Protein AF-E3FRY6-F1 (afdb_monomer_lite)

Foldseek 3Di:
DPPPPPPDPPDLVVLQCVLQVVPPPPDDCDPPDPVLVVVLCCLQDVVHPDPVDGGDPVSVVCSVVVPVRVVCNSRSHDD

Sequence (79 aa):
MSEQLGLGSQDCLDTLESRTGCGAEAFVLTEP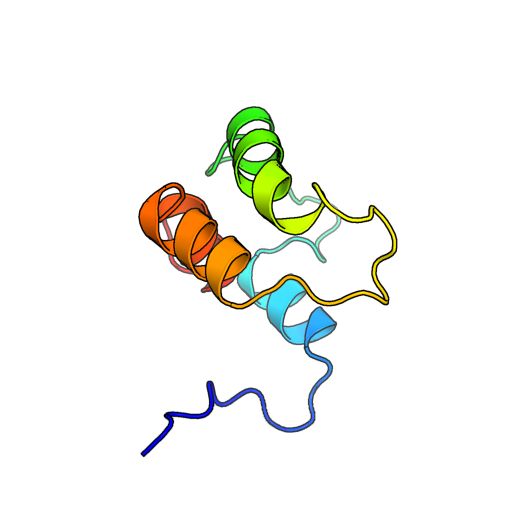SRERLLVCRQPLVRRSTDSGKAPTCGEMAEVVRDCPDLIAFLRGSAP

Radius of gyration: 13.34 Å; chains: 1; bounding box: 36×28×30 Å

Secondary structure (DSSP, 8-state):
--------SS-HHHHHHHHHSTTSTT----SS-HHHHHHHHHHHHTT---TTSPPPHHHHHHHHHH-HHHHHHHTT---

pLDDT: mean 79.04, std 15.72, range [30.48, 93.94]

Structure (mmCIF, N/CA/C/O backbone):
data_AF-E3FRY6-F1
#
_entry.id   AF-E3FRY6-F1
#
loop_
_atom_site.group_PDB
_atom_site.id
_atom_site.type_symbol
_atom_site.label_atom_id
_atom_site.label_alt_id
_atom_site.label_comp_id
_atom_site.label_asym_id
_atom_site.label_entity_id
_atom_site.label_seq_id
_atom_site.pdbx_PDB_ins_code
_atom_site.Cartn_x
_atom_site.Cartn_y
_atom_site.Cartn_z
_atom_site.occupancy
_atom_site.B_iso_or_equiv
_atom_site.auth_seq_id
_atom_site.auth_comp_id
_atom_site.auth_asym_id
_atom_site.auth_atom_id
_atom_site.pdbx_PDB_model_num
ATOM 1 N N . MET A 1 1 ? 23.783 5.591 2.762 1.00 30.48 1 MET A N 1
ATOM 2 C CA . MET A 1 1 ? 23.286 4.305 3.288 1.00 30.48 1 MET A CA 1
ATOM 3 C C . MET A 1 1 ? 21.816 4.232 2.944 1.00 30.48 1 MET A C 1
ATOM 5 O O . MET A 1 1 ? 21.050 4.997 3.507 1.00 30.48 1 MET A O 1
ATOM 9 N N . SER A 1 2 ? 21.439 3.413 1.965 1.00 34.38 2 SER A N 1
ATOM 10 C CA . SER A 1 2 ? 20.033 3.058 1.785 1.00 34.38 2 SER A CA 1
ATOM 11 C C . SER A 1 2 ? 19.750 1.982 2.819 1.00 34.38 2 SER A C 1
ATOM 13 O O . SER A 1 2 ? 20.314 0.895 2.714 1.00 34.38 2 SER A O 1
ATOM 15 N N . GLU A 1 3 ? 18.958 2.292 3.843 1.00 39.34 3 GLU A N 1
ATOM 16 C CA . GLU A 1 3 ? 18.315 1.257 4.649 1.00 39.34 3 GLU A CA 1
ATOM 17 C C . GLU A 1 3 ? 17.480 0.419 3.682 1.00 39.34 3 GLU A C 1
ATOM 19 O O . GLU A 1 3 ? 16.385 0.797 3.268 1.00 39.34 3 GLU A O 1
ATOM 24 N N . GLN A 1 4 ? 18.055 -0.697 3.233 1.00 45.72 4 GLN A N 1
ATOM 25 C CA . GLN A 1 4 ? 17.279 -1.775 2.660 1.00 45.72 4 GLN A CA 1
ATOM 26 C C . GLN A 1 4 ? 16.302 -2.154 3.761 1.00 45.72 4 GLN A C 1
ATOM 28 O O . GLN A 1 4 ? 16.710 -2.684 4.794 1.00 45.72 4 GLN A O 1
ATOM 33 N N . LEU A 1 5 ? 15.023 -1.816 3.562 1.00 44.25 5 LEU A N 1
ATOM 34 C CA . LEU A 1 5 ? 13.925 -2.464 4.267 1.00 44.25 5 LEU A CA 1
ATOM 35 C C . LEU A 1 5 ? 14.301 -3.940 4.281 1.00 44.25 5 LEU A C 1
ATOM 37 O O . LEU A 1 5 ? 14.464 -4.491 3.195 1.00 44.25 5 LEU A O 1
ATOM 41 N N . GLY A 1 6 ? 14.568 -4.505 5.463 1.00 40.97 6 GLY A N 1
ATOM 42 C CA . GLY A 1 6 ? 15.123 -5.847 5.678 1.00 40.97 6 GLY A CA 1
ATOM 43 C C . GLY A 1 6 ? 14.167 -6.958 5.249 1.00 40.97 6 GLY A C 1
ATOM 44 O O . GLY A 1 6 ? 13.854 -7.860 6.012 1.00 40.97 6 GLY A O 1
ATOM 45 N N . LEU A 1 7 ? 13.655 -6.846 4.033 1.00 49.34 7 LEU A N 1
ATOM 46 C CA . LEU A 1 7 ? 13.017 -7.864 3.250 1.00 49.34 7 LEU A CA 1
ATOM 47 C C . LEU A 1 7 ? 14.199 -8.660 2.710 1.00 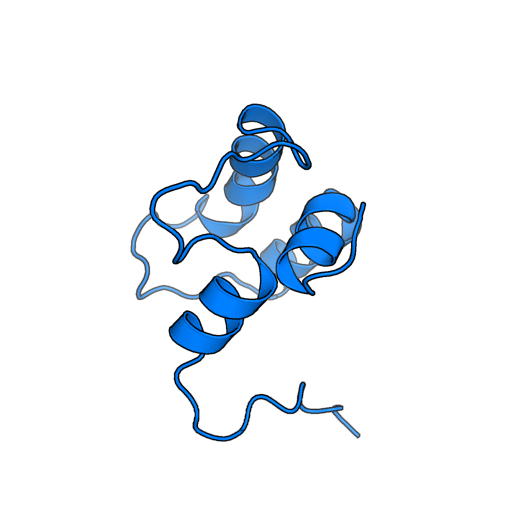49.34 7 LEU A C 1
ATOM 49 O O . LEU A 1 7 ? 14.754 -8.351 1.655 1.00 49.34 7 LEU A O 1
ATOM 53 N N . GLY A 1 8 ? 14.665 -9.628 3.504 1.00 46.03 8 GLY A N 1
ATOM 54 C CA . GLY A 1 8 ? 15.509 -10.694 2.977 1.00 46.03 8 GLY A CA 1
ATOM 55 C C . GLY A 1 8 ? 14.836 -11.319 1.753 1.00 46.03 8 GLY A C 1
ATOM 56 O O . GLY A 1 8 ? 13.710 -10.983 1.406 1.00 46.03 8 GLY A O 1
ATOM 57 N N . SER A 1 9 ? 15.495 -12.259 1.099 1.00 51.22 9 SER A N 1
ATOM 58 C CA . SER A 1 9 ? 14.994 -12.990 -0.076 1.00 51.22 9 SER A CA 1
ATOM 59 C C . SER A 1 9 ? 13.671 -13.777 0.112 1.00 51.22 9 SER A C 1
ATOM 61 O O . SER A 1 9 ? 13.418 -14.707 -0.645 1.00 51.22 9 SER A O 1
ATOM 63 N N . GLN A 1 10 ? 12.858 -13.467 1.126 1.00 54.34 10 GLN A N 1
ATOM 64 C CA . GLN A 1 10 ? 11.463 -13.873 1.263 1.00 54.34 10 GLN A CA 1
ATOM 65 C C . GLN A 1 10 ? 10.601 -13.151 0.226 1.00 54.34 10 GLN A C 1
ATOM 67 O O . GLN A 1 10 ? 10.846 -11.984 -0.092 1.00 54.34 10 GLN A O 1
ATOM 72 N N . ASP A 1 11 ? 9.579 -13.842 -0.279 1.00 74.19 11 ASP A N 1
ATOM 73 C CA . ASP A 1 11 ? 8.627 -13.266 -1.217 1.00 74.19 11 ASP A CA 1
ATOM 74 C C . ASP A 1 11 ? 8.033 -11.982 -0.621 1.00 74.19 11 ASP A C 1
ATOM 76 O O . ASP A 1 11 ? 7.445 -11.960 0.465 1.00 74.19 11 ASP A O 1
ATOM 80 N N . CYS A 1 12 ? 8.245 -10.866 -1.325 1.00 72.62 12 CYS A N 1
ATOM 81 C CA . CYS A 1 12 ? 7.732 -9.551 -0.936 1.00 72.62 12 CYS A CA 1
ATOM 82 C C . CYS A 1 12 ? 6.215 -9.618 -0.696 1.00 72.62 12 CYS A C 1
ATOM 84 O O . CYS A 1 12 ? 5.698 -8.961 0.208 1.00 72.62 12 CYS A O 1
ATOM 86 N N . LEU A 1 13 ? 5.534 -10.471 -1.469 1.00 74.19 13 LEU A N 1
ATOM 87 C CA . LEU A 1 13 ? 4.118 -10.775 -1.335 1.00 74.19 13 LEU A CA 1
ATOM 88 C C . LEU A 1 13 ? 3.790 -11.377 0.040 1.00 74.19 13 LEU A C 1
ATOM 90 O O . LEU A 1 13 ? 3.014 -10.769 0.770 1.00 74.19 13 LEU A O 1
ATOM 94 N N . ASP A 1 14 ? 4.445 -12.470 0.438 1.00 80.88 14 ASP A N 1
ATOM 95 C CA . ASP A 1 14 ? 4.230 -13.130 1.736 1.00 80.88 14 ASP A CA 1
ATOM 96 C C . ASP A 1 14 ? 4.436 -12.161 2.908 1.00 80.88 14 ASP A C 1
ATOM 98 O O . ASP A 1 14 ? 3.680 -12.140 3.884 1.00 80.88 14 ASP A O 1
ATOM 102 N N . THR A 1 15 ? 5.457 -11.304 2.807 1.00 80.75 15 THR A N 1
ATOM 103 C CA . THR A 1 15 ? 5.728 -10.300 3.844 1.00 80.75 15 THR A CA 1
ATOM 104 C C . THR A 1 15 ? 4.625 -9.244 3.916 1.00 80.75 15 THR A C 1
ATOM 106 O O . THR A 1 15 ? 4.235 -8.828 5.010 1.00 80.75 15 THR A O 1
ATOM 109 N N . LEU A 1 16 ? 4.119 -8.789 2.768 1.00 78.44 16 LEU 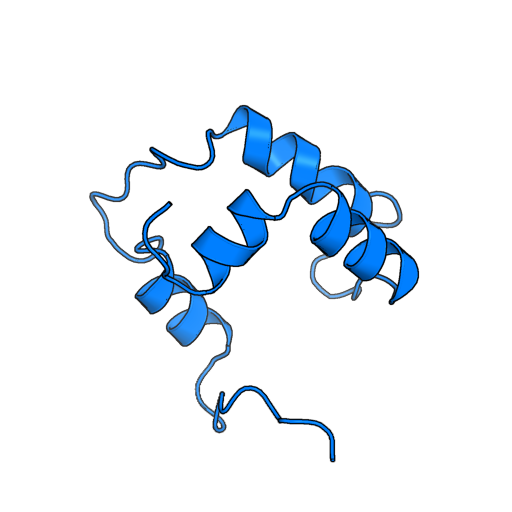A N 1
ATOM 110 C CA . LEU A 1 16 ? 3.018 -7.829 2.711 1.00 78.44 16 LEU A CA 1
ATOM 111 C C . LEU A 1 16 ? 1.722 -8.444 3.240 1.00 78.44 16 LEU A C 1
ATOM 113 O O . LEU A 1 16 ? 1.042 -7.808 4.045 1.00 78.44 16 LEU A O 1
ATOM 117 N N . GLU A 1 17 ? 1.404 -9.676 2.853 1.00 83.56 17 GLU A N 1
ATOM 118 C CA . GLU A 1 17 ? 0.224 -10.401 3.329 1.00 83.56 17 GLU A CA 1
ATOM 119 C C . GLU A 1 17 ? 0.258 -10.602 4.844 1.00 83.56 17 GLU A C 1
ATOM 121 O O . GLU A 1 17 ? -0.733 -10.323 5.520 1.00 83.56 17 GLU A O 1
ATOM 126 N N . SER A 1 18 ? 1.412 -10.990 5.396 1.00 82.44 18 SER A N 1
ATOM 127 C CA . SER A 1 18 ? 1.589 -11.149 6.842 1.00 82.44 18 SER A CA 1
ATOM 128 C C . SER A 1 18 ? 1.427 -9.834 7.609 1.00 82.44 18 SER A C 1
ATOM 130 O O . SER A 1 18 ? 0.840 -9.836 8.689 1.00 82.44 18 SER A O 1
ATOM 132 N N . ARG A 1 19 ? 1.927 -8.711 7.076 1.00 81.75 19 ARG A N 1
ATOM 133 C CA . ARG A 1 19 ? 1.844 -7.397 7.742 1.00 81.75 19 ARG A CA 1
ATOM 134 C C . ARG A 1 19 ? 0.450 -6.791 7.702 1.00 81.75 19 ARG A C 1
ATOM 136 O O . ARG A 1 19 ? 0.042 -6.139 8.655 1.00 81.75 19 ARG A O 1
ATOM 143 N N . THR A 1 20 ? -0.241 -6.968 6.585 1.00 79.88 20 THR A N 1
ATOM 144 C CA . THR A 1 20 ? -1.554 -6.358 6.340 1.00 79.88 20 THR A CA 1
ATOM 145 C C . THR A 1 20 ? -2.705 -7.231 6.825 1.00 79.88 20 THR A C 1
ATOM 147 O O . THR A 1 20 ? -3.807 -6.731 7.022 1.00 79.88 20 THR A O 1
ATOM 150 N N . GLY A 1 21 ? -2.472 -8.535 7.003 1.00 82.50 21 GLY A N 1
ATOM 151 C CA . GLY A 1 21 ? -3.522 -9.515 7.260 1.00 82.50 21 GLY A CA 1
ATOM 152 C C . GLY A 1 21 ? -4.286 -9.936 6.001 1.00 82.50 21 GLY A C 1
ATOM 153 O O . GLY A 1 21 ? -5.186 -10.763 6.109 1.00 82.50 21 GLY A O 1
ATOM 154 N N . CYS A 1 22 ? -3.926 -9.427 4.813 1.00 79.94 22 CYS A N 1
ATOM 155 C CA . CYS A 1 22 ? -4.600 -9.732 3.544 1.00 79.94 22 CYS A CA 1
ATOM 156 C C . CYS A 1 22 ? -4.571 -11.222 3.160 1.00 79.94 22 CYS A C 1
ATOM 158 O O . CYS A 1 22 ? -5.390 -11.643 2.349 1.00 79.94 22 CYS A O 1
ATOM 160 N N . GLY A 1 23 ? -3.657 -12.015 3.730 1.00 79.19 23 GLY A N 1
ATOM 161 C CA . GLY A 1 23 ? -3.594 -13.466 3.511 1.00 79.19 23 GLY A CA 1
ATOM 162 C C . GLY A 1 23 ? -4.586 -14.285 4.350 1.00 79.19 23 GLY A C 1
ATOM 163 O O . GLY A 1 23 ? -4.669 -15.499 4.182 1.00 79.19 23 GLY A O 1
ATOM 164 N N . ALA A 1 24 ? -5.328 -13.665 5.276 1.00 83.62 24 ALA A N 1
ATOM 165 C CA . ALA A 1 24 ? -6.291 -14.361 6.128 1.00 83.62 24 ALA A CA 1
ATOM 166 C C . ALA A 1 24 ? -7.686 -14.431 5.482 1.00 83.62 24 ALA A C 1
ATOM 168 O O . ALA A 1 24 ? -8.198 -13.428 4.990 1.00 83.62 24 ALA A O 1
ATOM 169 N N . GLU A 1 25 ? -8.363 -15.582 5.585 1.00 79.56 25 GLU A N 1
ATOM 170 C CA . GLU A 1 25 ? -9.735 -15.752 5.064 1.00 79.56 25 GLU A CA 1
ATOM 171 C C . GLU A 1 25 ? -10.748 -14.779 5.695 1.00 79.56 25 GLU A C 1
ATOM 173 O O . GLU A 1 25 ? -11.726 -14.394 5.061 1.00 79.56 25 GLU A O 1
ATOM 178 N N . ALA A 1 26 ? -10.506 -14.358 6.941 1.00 79.31 26 ALA A N 1
ATOM 179 C CA . ALA A 1 26 ? -11.359 -13.432 7.684 1.00 79.31 26 ALA A CA 1
ATOM 180 C C . ALA A 1 26 ? -10.945 -11.956 7.534 1.00 79.31 26 ALA A C 1
ATOM 182 O O . ALA A 1 26 ? -11.386 -11.121 8.326 1.00 79.31 26 ALA A O 1
ATOM 183 N N . PHE A 1 27 ? -10.070 -11.619 6.578 1.00 78.94 27 PHE A N 1
ATOM 184 C CA . PHE A 1 27 ? -9.606 -10.247 6.408 1.00 78.94 27 PHE A CA 1
ATOM 185 C C . PHE A 1 27 ? -10.771 -9.297 6.111 1.00 78.94 27 PHE A C 1
ATOM 187 O O . PHE A 1 27 ? -11.501 -9.444 5.128 1.00 78.94 27 PHE A O 1
ATOM 194 N N . VAL A 1 28 ? -10.905 -8.276 6.954 1.00 78.31 28 VAL A N 1
ATOM 195 C CA . VAL A 1 28 ? -11.817 -7.156 6.744 1.00 78.31 28 VAL A CA 1
ATOM 196 C C . VAL A 1 28 ? -10.978 -5.896 6.734 1.00 78.31 28 VAL A C 1
ATOM 198 O O . VAL A 1 28 ? -10.336 -5.558 7.727 1.00 78.31 28 VAL A O 1
ATOM 201 N N . LEU A 1 29 ? -11.000 -5.194 5.607 1.00 76.56 29 LEU A N 1
ATOM 202 C CA . LEU A 1 29 ? -10.352 -3.901 5.502 1.00 76.56 29 LEU A CA 1
ATOM 203 C C . LEU A 1 29 ? -11.140 -2.870 6.322 1.00 76.56 29 LEU A C 1
ATOM 205 O O . LEU A 1 29 ? -12.226 -2.456 5.918 1.00 76.56 29 LEU A O 1
ATOM 209 N N . THR A 1 30 ? -10.595 -2.483 7.472 1.00 77.50 30 THR A N 1
ATOM 210 C CA . THR A 1 30 ? -11.182 -1.487 8.376 1.00 77.50 30 THR A CA 1
ATOM 211 C C . THR A 1 30 ? -10.542 -0.116 8.203 1.00 77.50 30 THR A C 1
ATOM 213 O O . THR A 1 30 ? -11.255 0.837 7.909 1.00 77.50 30 THR A O 1
ATOM 216 N N . GLU A 1 31 ? -9.216 -0.023 8.319 1.00 79.19 31 GLU A N 1
ATOM 217 C CA . GLU A 1 31 ? -8.462 1.217 8.117 1.00 79.19 31 GLU A CA 1
ATOM 218 C C . GLU A 1 31 ? -7.141 0.925 7.375 1.00 79.19 31 GLU A C 1
ATOM 220 O O . GLU A 1 31 ? -6.392 0.041 7.805 1.00 79.19 31 GLU A O 1
ATOM 225 N N . PRO A 1 32 ? -6.831 1.641 6.276 1.00 82.38 32 PRO A N 1
ATOM 226 C CA . PRO A 1 32 ? -7.665 2.642 5.606 1.00 82.38 32 PRO A CA 1
ATOM 227 C C . PRO A 1 32 ? -8.906 2.033 4.947 1.00 82.38 32 PRO A C 1
ATOM 229 O O . PRO A 1 32 ? -8.913 0.860 4.575 1.00 82.38 32 PRO A O 1
ATOM 232 N N . SER A 1 33 ? -9.954 2.839 4.759 1.00 87.38 33 SER A N 1
ATOM 233 C CA . SER A 1 33 ? -11.161 2.380 4.061 1.00 87.38 33 SER A CA 1
ATOM 234 C C . SER A 1 33 ? -10.862 1.916 2.629 1.00 87.38 33 SER A C 1
ATOM 236 O O . SER A 1 33 ? -9.868 2.301 2.002 1.00 87.38 33 SER A O 1
ATOM 238 N N . ARG A 1 34 ? -11.761 1.110 2.054 1.00 86.69 34 ARG A N 1
ATOM 239 C CA . ARG A 1 34 ? -11.617 0.635 0.670 1.00 86.69 34 ARG A CA 1
ATOM 240 C C . ARG A 1 34 ? -11.551 1.791 -0.323 1.00 86.69 34 ARG A C 1
ATOM 242 O O . ARG A 1 34 ? -10.722 1.777 -1.231 1.00 86.69 34 ARG A O 1
ATOM 249 N N . GLU A 1 35 ? -12.409 2.789 -0.163 1.00 90.62 35 GLU A N 1
ATOM 250 C CA . GLU A 1 35 ? -12.440 3.975 -1.017 1.00 90.62 35 GLU A CA 1
ATOM 251 C C . GLU A 1 35 ? -11.111 4.726 -0.930 1.00 90.62 35 GLU A C 1
ATOM 253 O O . GLU A 1 35 ? -10.556 5.136 -1.952 1.00 90.62 35 GLU A O 1
ATOM 258 N N . ARG A 1 36 ? -10.559 4.833 0.282 1.00 89.75 36 ARG A N 1
ATOM 259 C CA . ARG A 1 36 ? -9.274 5.474 0.529 1.00 89.75 36 ARG A CA 1
ATOM 260 C C . ARG A 1 36 ? -8.129 4.725 -0.149 1.00 89.75 36 ARG A C 1
ATOM 262 O O . ARG A 1 36 ? -7.358 5.353 -0.873 1.00 89.75 36 ARG A O 1
ATOM 269 N N . LEU A 1 37 ? -8.073 3.396 -0.030 1.00 88.12 37 LEU A N 1
ATOM 270 C CA . LEU A 1 37 ? -7.112 2.565 -0.767 1.00 88.12 37 LEU A CA 1
ATOM 271 C C . LEU A 1 37 ? -7.192 2.780 -2.282 1.00 88.12 37 LEU A C 1
ATOM 273 O O . LEU A 1 37 ? -6.163 2.908 -2.945 1.00 88.12 37 LEU A O 1
ATOM 277 N N . LEU A 1 38 ? -8.402 2.807 -2.846 1.00 88.75 38 LEU A N 1
ATOM 278 C CA . LEU A 1 38 ? -8.597 2.958 -4.289 1.00 88.75 38 LEU A CA 1
ATOM 279 C C . LEU A 1 38 ? -8.112 4.319 -4.796 1.00 88.75 38 LEU A C 1
ATOM 281 O O . LEU A 1 38 ? -7.450 4.373 -5.833 1.00 88.75 38 LEU A O 1
ATOM 285 N N . VAL A 1 39 ? -8.384 5.394 -4.051 1.00 92.31 39 VAL A N 1
ATOM 286 C CA . VAL A 1 39 ? -7.850 6.732 -4.349 1.00 92.31 39 VAL A CA 1
ATOM 287 C C . VAL A 1 39 ? -6.325 6.717 -4.276 1.00 92.31 39 VAL A C 1
ATOM 289 O O . VAL A 1 39 ? -5.657 7.120 -5.225 1.00 92.31 39 VAL A O 1
ATOM 292 N N . CYS A 1 40 ? -5.763 6.157 -3.207 1.00 92.38 40 CYS A N 1
ATOM 293 C CA . CYS A 1 40 ? -4.318 6.080 -3.005 1.00 92.38 40 CYS A CA 1
ATOM 294 C C . CYS A 1 40 ? -3.589 5.193 -4.021 1.00 92.38 40 CYS A C 1
ATOM 296 O O . CYS A 1 40 ? -2.387 5.344 -4.234 1.00 92.38 40 CYS A O 1
ATOM 298 N N . ARG A 1 41 ? -4.309 4.289 -4.691 1.00 90.31 41 ARG A N 1
ATOM 299 C CA . ARG A 1 41 ? -3.775 3.461 -5.774 1.00 90.31 41 ARG A CA 1
ATOM 300 C C . ARG A 1 41 ? -3.696 4.202 -7.107 1.00 90.31 41 ARG A C 1
ATOM 302 O O . ARG A 1 41 ? -2.877 3.812 -7.937 1.00 90.31 41 ARG A O 1
ATOM 309 N N . GLN A 1 42 ? -4.504 5.242 -7.338 1.00 92.44 42 GLN A N 1
ATOM 310 C CA . GLN A 1 42 ? -4.555 5.932 -8.635 1.00 92.44 42 GLN A CA 1
ATOM 311 C C . GLN A 1 42 ? -3.175 6.359 -9.159 1.00 92.44 42 GLN A C 1
ATOM 313 O O . GLN A 1 42 ? -2.884 6.035 -10.315 1.00 92.44 42 GLN A O 1
ATOM 318 N N . PRO A 1 43 ? -2.288 6.992 -8.362 1.00 90.75 43 PRO A N 1
ATOM 319 C CA . PRO A 1 43 ? -0.978 7.407 -8.858 1.00 90.75 43 PRO A CA 1
ATOM 320 C C . PRO A 1 43 ? -0.116 6.229 -9.324 1.00 90.75 43 PRO A C 1
ATOM 322 O O . PRO A 1 43 ? 0.652 6.370 -10.271 1.00 90.75 43 PRO A O 1
ATOM 325 N N . LEU A 1 44 ? -0.279 5.051 -8.711 1.00 89.19 44 LEU A N 1
ATOM 326 C CA . LEU A 1 44 ? 0.509 3.853 -9.015 1.00 89.19 44 LEU A CA 1
ATOM 327 C C . LEU A 1 44 ? 0.080 3.164 -10.311 1.00 89.19 44 LEU A C 1
ATOM 329 O O . LEU A 1 44 ? 0.882 2.465 -10.921 1.00 89.19 44 LEU A O 1
ATOM 333 N N . VAL A 1 45 ? -1.175 3.351 -10.731 1.00 89.56 45 VAL A N 1
ATOM 334 C CA . VAL A 1 45 ? -1.749 2.663 -11.902 1.00 89.56 45 VAL A CA 1
ATOM 335 C C . VAL A 1 45 ? -2.097 3.599 -13.056 1.00 89.56 45 VAL A C 1
ATOM 337 O O . VAL A 1 45 ? -2.534 3.141 -14.110 1.00 89.56 45 VAL A O 1
ATOM 340 N N . ARG A 1 46 ? -1.890 4.915 -12.904 1.00 88.56 46 ARG A N 1
ATOM 341 C CA . ARG A 1 46 ? -2.296 5.914 -13.910 1.00 88.56 46 ARG A CA 1
ATOM 342 C C . ARG A 1 46 ? -1.652 5.709 -15.282 1.00 88.56 46 ARG A C 1
ATOM 344 O O . ARG A 1 46 ? -2.240 6.078 -16.292 1.00 88.56 46 ARG A O 1
ATOM 351 N N . ARG A 1 47 ? -0.445 5.132 -15.331 1.00 85.69 47 ARG A N 1
ATOM 352 C CA . ARG A 1 47 ? 0.279 4.855 -16.587 1.00 85.69 47 ARG A CA 1
ATOM 353 C C . ARG A 1 47 ? 0.008 3.456 -17.133 1.00 85.69 47 ARG A C 1
ATOM 355 O O . ARG A 1 47 ? 0.236 3.223 -18.317 1.00 85.69 47 ARG A O 1
ATOM 362 N N . SER A 1 48 ? -0.407 2.523 -16.278 1.00 87.12 48 SER A N 1
ATOM 363 C CA . SER A 1 48 ? -0.657 1.125 -16.626 1.00 87.12 48 SER A CA 1
ATOM 364 C C . SER A 1 48 ? -1.310 0.386 -15.459 1.00 87.12 48 SER A C 1
ATOM 366 O O . SER A 1 48 ? -0.913 0.573 -14.313 1.00 87.12 48 SER A O 1
ATOM 368 N N . THR A 1 49 ? -2.242 -0.521 -15.750 1.00 85.00 49 THR A N 1
ATOM 369 C CA . THR A 1 49 ? -2.766 -1.489 -14.769 1.00 85.00 49 THR A CA 1
ATOM 370 C C . THR A 1 49 ? -1.984 -2.806 -14.749 1.00 85.00 49 THR A C 1
ATOM 372 O O . THR A 1 49 ? -2.296 -3.682 -13.948 1.00 85.00 49 THR A O 1
ATOM 375 N N . ASP A 1 50 ? -0.997 -2.959 -15.637 1.00 86.25 50 ASP A N 1
ATOM 376 C CA . ASP A 1 50 ? -0.066 -4.093 -15.671 1.00 86.25 50 ASP A CA 1
ATOM 377 C C . ASP A 1 50 ? 0.821 -4.107 -14.417 1.00 86.25 50 ASP A C 1
ATOM 379 O O . ASP A 1 50 ? 1.609 -3.183 -14.204 1.00 86.25 50 ASP A O 1
ATOM 383 N N . SER A 1 51 ? 0.714 -5.166 -13.612 1.00 78.50 51 SER A N 1
ATOM 384 C CA . SER A 1 51 ? 1.488 -5.356 -12.381 1.00 78.50 51 SER A CA 1
ATOM 385 C C . SER A 1 51 ? 2.985 -5.567 -12.619 1.00 78.50 51 SER A C 1
ATOM 387 O O . SER A 1 51 ? 3.773 -5.370 -11.698 1.00 78.50 51 SER A O 1
ATOM 389 N N . GLY A 1 52 ? 3.398 -5.942 -13.834 1.00 81.81 52 GLY A N 1
ATOM 390 C CA . GLY A 1 52 ? 4.808 -6.045 -14.215 1.00 81.81 52 GLY A CA 1
ATOM 391 C C . GLY A 1 52 ? 5.472 -4.690 -14.477 1.00 81.81 52 GLY A C 1
ATOM 392 O O . GLY A 1 52 ? 6.695 -4.618 -14.611 1.00 81.81 52 GLY A O 1
ATOM 393 N N . LYS A 1 53 ? 4.696 -3.599 -14.543 1.00 83.25 53 LYS A N 1
ATOM 394 C CA . LYS A 1 53 ? 5.222 -2.244 -14.736 1.00 83.25 53 LYS A CA 1
ATOM 395 C C . LYS A 1 53 ? 5.293 -1.501 -13.413 1.00 83.25 53 LYS A C 1
ATOM 397 O O . LYS A 1 53 ? 4.283 -1.066 -12.871 1.00 83.25 53 LYS A O 1
ATOM 402 N N . ALA A 1 54 ? 6.517 -1.310 -12.933 1.00 85.56 54 ALA A N 1
ATOM 403 C CA . ALA A 1 54 ? 6.763 -0.535 -11.730 1.00 85.56 54 ALA A CA 1
ATOM 404 C C . ALA A 1 54 ? 6.339 0.942 -11.907 1.00 85.56 54 ALA A C 1
ATOM 406 O O . ALA A 1 54 ? 6.582 1.528 -12.971 1.00 85.56 54 ALA A O 1
ATOM 407 N N . PRO A 1 55 ? 5.754 1.564 -10.867 1.00 88.00 55 PRO A N 1
ATOM 408 C CA . PRO A 1 55 ? 5.511 2.998 -10.846 1.00 88.00 55 PRO A CA 1
ATOM 409 C C . PRO A 1 55 ? 6.836 3.771 -10.829 1.00 88.00 55 PRO A C 1
ATOM 411 O O . PRO A 1 55 ? 7.885 3.281 -10.407 1.00 88.00 55 PRO A O 1
ATOM 414 N N . THR A 1 56 ? 6.790 5.017 -11.281 1.00 91.81 56 THR A N 1
ATOM 415 C CA . THR A 1 56 ? 7.922 5.943 -11.202 1.00 91.81 56 THR A CA 1
ATOM 416 C C . THR A 1 56 ? 8.158 6.413 -9.766 1.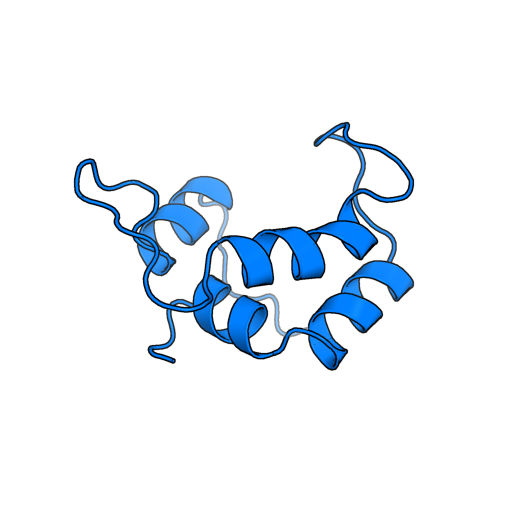00 91.81 56 THR A C 1
ATOM 418 O O . THR A 1 56 ? 7.248 6.429 -8.934 1.00 91.81 56 THR A O 1
ATOM 421 N N . CYS A 1 57 ? 9.367 6.903 -9.477 1.00 91.81 57 CYS A N 1
ATOM 422 C CA . CYS A 1 57 ? 9.665 7.500 -8.172 1.00 91.81 57 CYS A CA 1
ATOM 423 C C . CYS A 1 57 ? 8.744 8.686 -7.840 1.00 91.81 57 CYS A C 1
ATOM 425 O O . CYS A 1 57 ? 8.388 8.869 -6.682 1.00 91.81 57 CYS A O 1
ATOM 427 N N . GLY A 1 58 ? 8.337 9.476 -8.842 1.00 93.94 58 GLY A N 1
ATOM 428 C CA . GLY A 1 58 ? 7.409 10.595 -8.649 1.00 93.94 58 GLY A CA 1
ATOM 429 C C . GLY A 1 58 ? 6.010 10.142 -8.225 1.00 93.94 58 GLY A C 1
ATOM 430 O O . GLY A 1 58 ? 5.411 10.760 -7.353 1.00 93.94 58 GLY A O 1
ATOM 431 N N . GLU A 1 59 ? 5.525 9.033 -8.785 1.00 92.25 59 GLU A N 1
ATOM 432 C CA . GLU A 1 59 ? 4.238 8.423 -8.411 1.00 92.25 59 GLU A CA 1
ATOM 433 C C . GLU A 1 59 ? 4.280 7.852 -6.997 1.00 92.25 59 GLU A C 1
ATOM 435 O O . GLU A 1 59 ? 3.370 8.085 -6.208 1.00 92.25 59 GLU A O 1
ATOM 440 N N . MET A 1 60 ? 5.372 7.172 -6.640 1.00 90.75 60 MET A N 1
ATOM 441 C CA . MET A 1 60 ? 5.566 6.705 -5.267 1.00 90.75 60 MET A CA 1
ATOM 442 C C . MET A 1 60 ? 5.668 7.867 -4.274 1.00 90.75 60 MET A C 1
ATOM 444 O O . MET A 1 60 ? 5.099 7.791 -3.188 1.00 90.75 60 MET A O 1
ATOM 448 N N . ALA A 1 61 ? 6.356 8.953 -4.634 1.00 93.31 61 ALA A N 1
ATOM 449 C CA . ALA A 1 61 ? 6.466 10.136 -3.785 1.00 93.31 61 ALA A CA 1
ATOM 450 C C . ALA A 1 61 ? 5.111 10.833 -3.568 1.00 93.31 61 ALA A C 1
ATOM 452 O O . ALA A 1 61 ? 4.867 11.361 -2.486 1.00 93.31 61 ALA A O 1
ATOM 453 N N . GLU A 1 62 ? 4.235 10.827 -4.575 1.00 93.75 62 GLU A N 1
ATOM 454 C CA . GLU A 1 62 ? 2.852 11.305 -4.474 1.00 93.75 62 GLU A CA 1
ATOM 455 C C . GLU A 1 62 ? 2.062 10.471 -3.455 1.00 93.75 62 GLU A C 1
ATOM 457 O O . GLU A 1 62 ? 1.534 11.025 -2.497 1.00 93.75 62 GLU A O 1
ATOM 462 N N . VAL A 1 63 ? 2.092 9.137 -3.566 1.00 92.31 63 VAL A N 1
ATOM 463 C CA . VAL A 1 63 ? 1.412 8.243 -2.609 1.00 92.31 63 VAL A CA 1
ATOM 464 C C . VAL A 1 63 ? 1.940 8.407 -1.188 1.00 92.31 63 VAL A C 1
ATOM 466 O O . VAL A 1 63 ? 1.155 8.505 -0.253 1.00 92.31 63 VAL A O 1
ATOM 469 N N . VAL A 1 64 ? 3.260 8.461 -0.999 1.00 91.25 64 VAL A N 1
ATOM 470 C CA . VAL A 1 64 ? 3.844 8.611 0.344 1.00 91.25 64 VAL A CA 1
ATOM 471 C C . VAL A 1 64 ? 3.418 9.926 1.000 1.00 91.25 64 VAL A C 1
ATOM 473 O O . VAL A 1 64 ? 3.219 9.962 2.213 1.00 91.25 64 VAL A O 1
ATOM 476 N N . ARG A 1 65 ? 3.274 10.998 0.215 1.00 93.69 65 ARG A N 1
ATOM 477 C CA . ARG A 1 65 ? 2.857 12.313 0.712 1.00 93.69 65 ARG A CA 1
ATOM 478 C C . ARG A 1 65 ? 1.360 12.367 1.003 1.00 93.69 65 ARG A C 1
ATOM 480 O O . ARG A 1 65 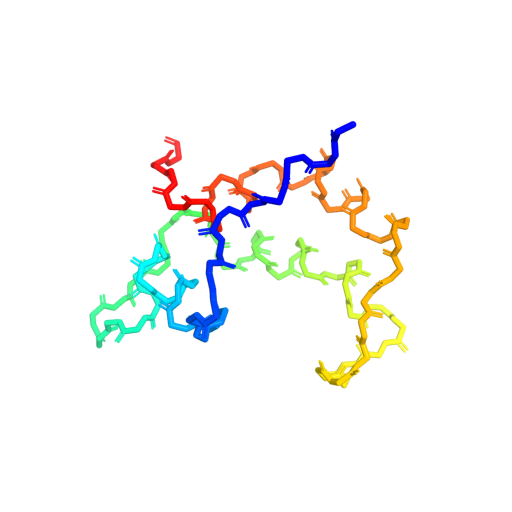? 0.962 12.863 2.052 1.00 93.69 65 ARG A O 1
ATOM 487 N N . ASP A 1 66 ? 0.553 11.866 0.074 1.00 93.75 66 ASP A N 1
ATOM 488 C CA . ASP A 1 66 ? -0.887 12.120 0.053 1.00 93.75 66 ASP A CA 1
ATOM 489 C C . ASP A 1 66 ? -1.686 10.978 0.717 1.00 93.75 66 ASP A C 1
ATOM 491 O O . ASP A 1 66 ? -2.863 11.151 1.046 1.00 93.75 66 ASP A O 1
ATOM 495 N N . CYS A 1 67 ? -1.042 9.829 0.960 1.00 93.19 67 CYS A N 1
ATOM 496 C CA . CYS A 1 67 ? -1.613 8.617 1.555 1.00 93.19 67 CYS A CA 1
ATOM 497 C C . CYS A 1 67 ? -0.738 7.996 2.666 1.00 93.19 67 CYS A C 1
ATOM 499 O O . CYS A 1 67 ? -0.334 6.831 2.567 1.00 93.19 67 CYS A O 1
ATOM 501 N N . PRO A 1 68 ? -0.428 8.743 3.742 1.00 90.00 68 PRO A N 1
ATOM 502 C CA . PRO A 1 68 ? 0.401 8.246 4.845 1.00 90.00 68 PRO A CA 1
ATOM 503 C C . PRO A 1 68 ? -0.235 7.068 5.604 1.00 90.00 68 PRO A C 1
ATOM 505 O O . PRO A 1 68 ? 0.477 6.195 6.094 1.00 90.00 68 PRO A O 1
ATOM 508 N N . ASP A 1 69 ? -1.563 7.015 5.646 1.00 86.88 69 ASP A N 1
ATOM 509 C CA . ASP A 1 69 ? -2.392 5.938 6.191 1.00 86.88 69 ASP A CA 1
ATOM 510 C C . ASP A 1 69 ? -2.191 4.611 5.445 1.00 86.88 69 ASP A C 1
ATOM 512 O O . ASP A 1 69 ? -1.966 3.571 6.063 1.00 86.88 69 ASP A O 1
ATOM 516 N N . LEU A 1 70 ? -2.152 4.648 4.108 1.00 86.19 70 LEU A N 1
ATOM 517 C CA . LEU A 1 70 ? -1.794 3.477 3.300 1.00 86.19 70 LEU A CA 1
ATOM 518 C C . LEU A 1 70 ? -0.367 3.003 3.611 1.00 86.19 70 LEU A C 1
ATOM 520 O O . LEU A 1 70 ? -0.114 1.802 3.702 1.00 86.19 70 LEU A O 1
ATOM 524 N N . ILE A 1 71 ? 0.581 3.928 3.773 1.00 88.06 71 ILE A N 1
ATOM 525 C CA . ILE A 1 71 ? 1.966 3.569 4.099 1.00 88.06 71 ILE A CA 1
ATOM 526 C C . ILE A 1 71 ? 2.060 2.934 5.491 1.00 88.06 71 ILE A C 1
ATOM 528 O O . ILE A 1 71 ? 2.796 1.959 5.657 1.00 88.06 71 ILE A O 1
ATOM 532 N N . ALA A 1 72 ? 1.321 3.447 6.477 1.00 84.94 72 ALA A N 1
ATOM 533 C CA . ALA A 1 72 ? 1.235 2.853 7.810 1.00 84.94 72 ALA A CA 1
ATOM 534 C C . ALA A 1 72 ? 0.654 1.430 7.748 1.00 84.94 72 ALA A C 1
ATOM 536 O O . ALA A 1 72 ? 1.259 0.496 8.282 1.00 84.94 72 ALA A O 1
ATOM 537 N N . PHE A 1 73 ? -0.430 1.247 6.990 1.00 84.00 73 PHE A N 1
ATOM 538 C CA . PHE A 1 73 ? -1.051 -0.056 6.757 1.00 84.00 73 PHE A CA 1
ATOM 539 C C . PHE A 1 73 ? -0.089 -1.067 6.113 1.00 84.00 73 PHE A C 1
ATOM 541 O O . PHE A 1 73 ? 0.096 -2.165 6.631 1.00 84.00 73 PHE A O 1
ATOM 548 N N . LEU A 1 74 ? 0.609 -0.696 5.033 1.00 82.00 74 LEU A N 1
ATOM 549 C CA . LEU A 1 74 ? 1.582 -1.577 4.361 1.00 82.00 74 LEU A CA 1
ATOM 550 C C . LEU A 1 74 ? 2.797 -1.921 5.242 1.00 82.00 74 LEU A C 1
ATOM 552 O O . LEU A 1 74 ? 3.487 -2.918 5.013 1.00 82.00 74 LEU A O 1
ATOM 556 N N . ARG A 1 75 ? 3.077 -1.101 6.259 1.00 82.81 75 ARG A N 1
ATOM 557 C CA . ARG A 1 75 ? 4.099 -1.377 7.276 1.00 82.81 75 ARG A CA 1
ATOM 558 C C . ARG A 1 75 ? 3.601 -2.309 8.383 1.00 82.81 75 ARG A C 1
ATOM 560 O O . ARG A 1 75 ? 4.414 -2.705 9.213 1.00 82.81 75 ARG A O 1
ATOM 567 N N . GLY A 1 76 ? 2.317 -2.671 8.395 1.00 74.56 76 GLY A N 1
ATOM 568 C CA . GLY A 1 76 ? 1.691 -3.437 9.474 1.00 74.56 76 GLY A CA 1
ATOM 569 C C . GLY A 1 76 ? 1.603 -2.653 10.783 1.00 74.56 76 GLY A C 1
ATOM 570 O O . GLY A 1 76 ? 1.540 -3.243 11.857 1.00 74.56 76 GLY A O 1
ATOM 571 N N . SER A 1 77 ? 1.670 -1.320 10.715 1.00 71.00 77 SER A N 1
ATOM 572 C CA . SER A 1 77 ? 1.399 -0.468 11.870 1.00 71.00 77 SER A CA 1
ATOM 573 C C . SER A 1 77 ? -0.111 -0.381 12.066 1.00 71.00 77 SER A C 1
ATOM 575 O O . SER A 1 77 ? -0.850 -0.272 11.087 1.00 71.00 77 SER A O 1
ATOM 577 N N . ALA A 1 78 ? -0.565 -0.428 13.320 1.00 53.44 78 ALA A N 1
ATOM 578 C CA . ALA A 1 78 ? -1.930 -0.022 13.630 1.00 53.44 78 ALA A CA 1
ATOM 579 C C . ALA A 1 78 ? -2.124 1.442 13.178 1.00 53.44 78 ALA A C 1
ATOM 581 O O . ALA A 1 78 ? -1.155 2.208 13.266 1.00 53.44 78 ALA A O 1
ATOM 582 N N . PRO A 1 79 ? -3.311 1.801 12.656 1.00 49.06 79 PRO A N 1
ATOM 583 C CA . PRO A 1 79 ? -3.618 3.180 12.287 1.00 49.06 79 PRO A CA 1
ATOM 584 C C . PRO A 1 79 ? -3.434 4.149 13.462 1.00 49.06 79 PRO A C 1
ATOM 586 O O . PRO A 1 79 ? -3.675 3.738 14.624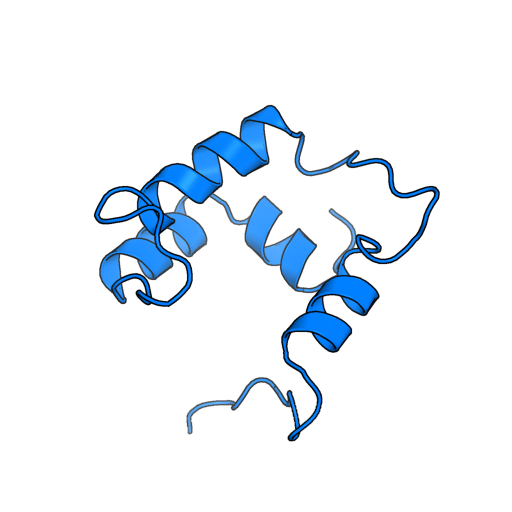 1.00 49.06 79 PRO A O 1
#

Organism: Stigmatella aurantiaca (strain DW4/3-1) (NCBI:txid378806)